Protein AF-A0A839GPX5-F1 (afdb_monomer_lite)

Radius of gyration: 23.1 Å; chains: 1; bounding box: 59×50×58 Å

Organism: NCBI:txid1549639

pLDDT: mean 70.92, std 16.43, range [34.41, 94.25]

Secondary structure (DSSP, 8-state):
------------------HHHHHHHHHHHHTT---HHHHHHHHHHHHHHHHHH--HHHHHHHHHHHHHHS--PPPPTTHHHHHHHHHTT-

Structure (mmCIF, N/CA/C/O backbone):
data_AF-A0A839GPX5-F1
#
_entry.id   AF-A0A839GPX5-F1
#
loop_
_atom_site.group_PDB
_atom_site.id
_atom_site.type_symbol
_atom_site.label_atom_id
_atom_site.label_alt_id
_atom_site.label_comp_id
_atom_site.label_asym_id
_atom_site.label_entity_id
_atom_site.label_seq_id
_atom_site.pdbx_PDB_ins_code
_atom_site.Cartn_x
_atom_site.Cartn_y
_atom_site.Cartn_z
_atom_site.occupancy
_atom_site.B_iso_or_equiv
_atom_site.auth_seq_id
_atom_site.auth_comp_id
_atom_site.auth_asym_id
_atom_site.auth_atom_id
_atom_site.pdbx_PDB_model_num
ATOM 1 N N . MET A 1 1 ? 28.012 -37.821 -29.183 1.00 38.34 1 MET A N 1
ATOM 2 C CA . MET A 1 1 ? 26.979 -37.086 -29.942 1.00 38.34 1 MET A CA 1
ATOM 3 C C . MET A 1 1 ? 25.727 -37.046 -29.084 1.00 38.34 1 MET A C 1
ATOM 5 O O . MET A 1 1 ? 24.901 -37.942 -29.170 1.00 38.34 1 MET A O 1
ATOM 9 N N . THR A 1 2 ? 25.648 -36.092 -28.163 1.00 38.34 2 THR A N 1
ATOM 10 C CA . THR A 1 2 ? 24.467 -35.867 -27.321 1.00 38.34 2 THR A CA 1
ATOM 11 C C . THR A 1 2 ? 23.673 -34.734 -27.956 1.00 38.34 2 THR A C 1
ATOM 13 O O . THR A 1 2 ? 24.109 -33.589 -27.925 1.00 38.34 2 THR A O 1
ATOM 16 N N . ASN A 1 3 ? 22.559 -35.078 -28.606 1.00 43.19 3 ASN A N 1
ATOM 17 C CA . ASN A 1 3 ? 21.596 -34.104 -29.108 1.00 43.19 3 ASN A CA 1
ATOM 18 C C 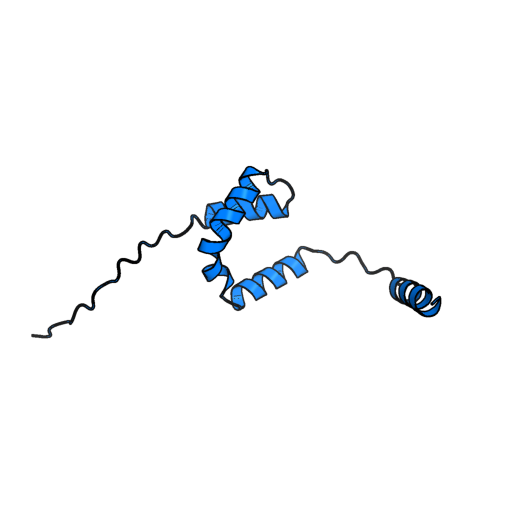. ASN A 1 3 ? 20.798 -33.563 -27.920 1.00 43.19 3 ASN A C 1
ATOM 20 O O . ASN A 1 3 ? 19.982 -34.277 -27.340 1.00 43.19 3 ASN A O 1
ATOM 24 N N . GLU A 1 4 ? 21.043 -32.306 -27.572 1.00 43.66 4 GLU A N 1
ATOM 25 C CA . GLU A 1 4 ? 20.192 -31.541 -26.671 1.00 43.66 4 GLU A CA 1
ATOM 26 C C . GLU A 1 4 ? 18.936 -31.122 -27.439 1.00 43.66 4 GLU A C 1
ATOM 28 O O . GLU A 1 4 ? 18.991 -30.364 -28.411 1.00 43.66 4 GLU A O 1
ATOM 33 N N . VAL A 1 5 ? 17.786 -31.655 -27.028 1.00 48.28 5 VAL A N 1
ATOM 34 C CA . VAL A 1 5 ? 16.484 -31.199 -27.514 1.00 48.28 5 VAL A CA 1
ATOM 35 C C . VAL A 1 5 ? 16.219 -29.847 -26.862 1.00 48.28 5 VAL A C 1
ATOM 37 O O . VAL A 1 5 ? 15.764 -29.759 -25.724 1.00 48.28 5 VAL A O 1
ATOM 40 N N . LYS A 1 6 ? 16.553 -28.785 -27.597 1.00 42.34 6 LYS A N 1
ATOM 41 C CA . LYS A 1 6 ? 16.198 -27.401 -27.290 1.00 42.34 6 LYS A CA 1
ATOM 42 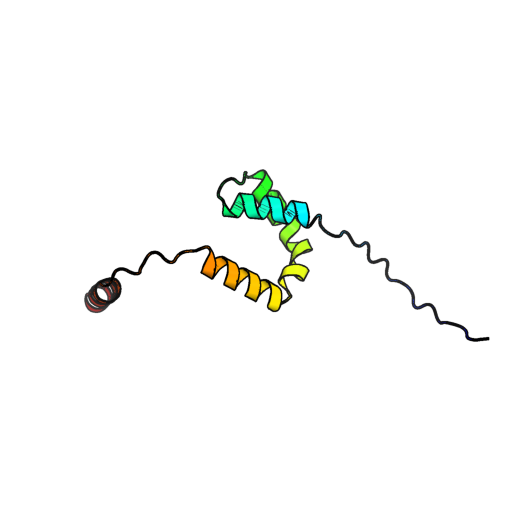C C . LYS A 1 6 ? 14.680 -27.261 -27.408 1.00 42.34 6 LYS A C 1
ATOM 44 O O . LYS A 1 6 ? 14.146 -27.061 -28.497 1.00 42.34 6 LYS A O 1
ATOM 49 N N . GLY A 1 7 ? 13.998 -27.447 -26.279 1.00 39.19 7 GLY A N 1
ATOM 50 C CA . GLY A 1 7 ? 12.587 -27.127 -26.117 1.00 39.19 7 GLY A CA 1
ATOM 51 C C . GLY A 1 7 ? 12.354 -25.664 -26.475 1.00 39.19 7 GLY A C 1
ATOM 52 O O . GLY A 1 7 ? 13.111 -24.787 -26.058 1.00 39.19 7 GLY A O 1
ATOM 53 N N . ALA A 1 8 ? 11.350 -25.444 -27.316 1.00 40.72 8 ALA A N 1
ATOM 54 C CA . ALA A 1 8 ? 10.927 -24.145 -27.796 1.00 40.72 8 ALA A CA 1
ATOM 55 C C . ALA A 1 8 ? 10.717 -23.185 -26.619 1.00 40.72 8 ALA A C 1
ATOM 57 O O . ALA A 1 8 ? 9.853 -23.409 -25.773 1.00 40.72 8 ALA A O 1
ATOM 58 N N . GLY A 1 9 ? 11.522 -22.122 -26.583 1.00 34.41 9 GLY A N 1
ATOM 59 C CA . GLY A 1 9 ? 11.214 -20.955 -25.777 1.00 34.41 9 GLY A CA 1
ATOM 60 C C . GLY A 1 9 ? 9.930 -20.355 -26.322 1.00 34.41 9 GLY A C 1
ATOM 61 O O . GLY A 1 9 ? 9.917 -19.840 -27.441 1.00 34.41 9 GLY A O 1
ATOM 62 N N . ALA A 1 10 ? 8.853 -20.461 -25.546 1.00 40.38 10 ALA A N 1
ATOM 63 C CA . ALA A 1 10 ? 7.801 -19.469 -25.616 1.00 40.38 10 ALA A CA 1
ATOM 64 C C . ALA A 1 10 ? 8.487 -18.113 -25.427 1.00 40.38 10 ALA A C 1
ATOM 66 O O . ALA A 1 10 ? 9.305 -17.947 -24.520 1.00 40.38 10 ALA A O 1
ATOM 67 N N . THR A 1 11 ? 8.245 -17.198 -26.354 1.00 42.19 11 THR A N 1
ATOM 68 C CA . THR A 1 11 ? 8.658 -15.805 -26.252 1.00 42.19 11 THR A CA 1
ATOM 69 C C . THR A 1 11 ? 7.905 -15.196 -25.079 1.00 42.19 11 THR A C 1
ATOM 71 O O . THR A 1 11 ? 6.811 -14.666 -25.241 1.00 42.19 11 THR A O 1
ATOM 74 N N . ASP A 1 12 ? 8.469 -15.373 -23.891 1.00 44.06 12 ASP A N 1
ATOM 75 C CA . ASP A 1 12 ? 8.133 -14.614 -22.703 1.00 44.06 12 ASP A CA 1
ATOM 76 C C . ASP A 1 12 ? 8.737 -13.230 -22.945 1.00 44.06 12 ASP A C 1
ATOM 78 O O . ASP A 1 12 ? 9.923 -12.983 -22.702 1.00 44.06 12 ASP A O 1
ATOM 82 N N . GLU A 1 13 ? 7.966 -12.366 -23.607 1.00 42.59 13 GLU A N 1
ATOM 83 C CA . GLU A 1 13 ? 8.255 -10.940 -23.642 1.00 42.59 13 GLU A CA 1
ATOM 84 C C . GLU A 1 13 ? 8.084 -10.443 -22.211 1.00 42.59 13 GLU A C 1
ATOM 86 O O . GLU A 1 13 ? 7.019 -9.992 -21.803 1.00 42.59 13 GLU A O 1
ATOM 91 N N . ASN A 1 14 ? 9.153 -10.620 -21.439 1.00 46.75 14 ASN A N 1
ATOM 92 C CA . ASN A 1 14 ? 9.323 -10.152 -20.082 1.00 46.75 14 ASN A CA 1
ATOM 93 C C . ASN A 1 14 ? 9.301 -8.615 -20.121 1.00 46.75 14 ASN A C 1
ATOM 95 O O . ASN A 1 14 ? 10.346 -7.962 -20.118 1.00 46.75 14 ASN A O 1
ATOM 99 N N . HIS A 1 15 ? 8.106 -8.028 -20.238 1.00 50.28 15 HIS A N 1
ATOM 100 C CA . HIS A 1 15 ? 7.838 -6.702 -19.705 1.00 50.28 15 HIS A CA 1
ATOM 101 C C . HIS A 1 15 ? 7.980 -6.858 -18.198 1.00 50.28 15 HIS A C 1
ATOM 103 O O . HIS A 1 15 ? 7.006 -7.081 -17.491 1.00 50.28 15 HIS A O 1
ATOM 109 N N . GLU A 1 16 ? 9.220 -6.841 -17.718 1.00 56.50 16 GLU A N 1
ATOM 110 C CA . GLU A 1 16 ? 9.485 -6.652 -16.305 1.00 56.50 16 GLU A CA 1
ATOM 111 C C . GLU A 1 16 ? 8.942 -5.245 -16.018 1.00 56.50 16 GLU A C 1
ATOM 113 O O . GLU A 1 16 ? 9.499 -4.274 -16.551 1.00 56.50 16 GLU A O 1
ATOM 118 N N . PRO A 1 17 ? 7.811 -5.096 -15.297 1.00 61.22 17 PRO A N 1
ATOM 119 C CA . PRO A 1 17 ? 7.337 -3.771 -14.940 1.00 61.22 17 PRO A CA 1
ATOM 120 C C . PRO A 1 17 ? 8.489 -3.065 -14.228 1.00 61.22 17 PRO A C 1
ATOM 122 O O . PRO A 1 17 ? 9.257 -3.705 -13.504 1.00 61.22 17 PRO A O 1
ATOM 125 N N . ASP A 1 18 ? 8.651 -1.762 -14.461 1.00 73.81 18 ASP A N 1
ATOM 126 C CA . ASP A 1 18 ? 9.703 -0.971 -13.820 1.00 73.81 18 ASP A CA 1
ATOM 127 C C . ASP A 1 18 ? 9.417 -0.910 -12.309 1.00 73.81 18 ASP A C 1
ATOM 129 O O . ASP A 1 18 ? 8.762 0.001 -11.797 1.00 73.81 18 ASP A O 1
ATOM 133 N N . CYS A 1 19 ? 9.842 -1.959 -11.602 1.00 77.25 19 CYS A N 1
ATOM 134 C CA . CYS A 1 19 ? 9.473 -2.250 -10.224 1.00 77.25 19 CYS A CA 1
ATOM 135 C C . CYS A 1 19 ? 9.950 -1.143 -9.286 1.00 77.25 19 CYS A C 1
ATOM 137 O O . CYS A 1 19 ? 9.275 -0.826 -8.306 1.00 77.25 19 CYS A O 1
ATOM 139 N N . GLU A 1 20 ? 11.085 -0.521 -9.606 1.00 80.19 20 GLU A N 1
ATOM 140 C CA . GLU A 1 20 ? 11.620 0.617 -8.863 1.00 80.19 20 GLU A CA 1
ATOM 141 C C . GLU A 1 20 ? 10.722 1.847 -9.018 1.00 80.19 20 GLU A C 1
ATOM 143 O O . GLU A 1 20 ? 10.429 2.537 -8.038 1.00 80.19 20 GLU A O 1
ATOM 148 N N . LYS A 1 21 ? 10.195 2.085 -10.224 1.00 85.25 21 LYS A N 1
ATOM 149 C CA . LYS A 1 21 ? 9.219 3.151 -10.460 1.00 85.25 21 LYS A CA 1
ATOM 150 C C . LYS A 1 21 ? 7.891 2.877 -9.754 1.00 85.25 21 LYS A C 1
ATOM 152 O O . LYS A 1 21 ? 7.373 3.778 -9.096 1.00 85.25 21 LYS A O 1
ATOM 157 N N . VAL A 1 22 ? 7.353 1.658 -9.838 1.00 85.88 22 VAL A N 1
ATOM 158 C CA . VAL A 1 22 ? 6.116 1.269 -9.132 1.00 85.88 22 VAL A CA 1
ATOM 159 C C . VAL A 1 22 ? 6.275 1.459 -7.626 1.00 85.88 22 VAL A C 1
ATOM 161 O O . VAL A 1 22 ? 5.421 2.076 -6.992 1.00 85.88 22 VAL A O 1
ATOM 164 N N . LYS A 1 23 ? 7.400 1.014 -7.060 1.00 83.06 23 LYS A N 1
ATOM 165 C CA . LYS A 1 23 ? 7.710 1.181 -5.640 1.00 83.06 23 LYS A CA 1
ATOM 166 C C . LYS A 1 23 ? 7.778 2.653 -5.232 1.00 83.06 23 LYS A C 1
ATOM 168 O O . LYS A 1 23 ? 7.135 3.027 -4.256 1.00 83.06 23 LYS A O 1
ATOM 173 N N . GLY A 1 24 ? 8.485 3.492 -5.989 1.00 86.25 24 GLY A N 1
ATOM 174 C CA . GLY A 1 24 ? 8.593 4.922 -5.684 1.00 86.25 24 GLY A CA 1
ATOM 175 C C . GLY A 1 24 ? 7.246 5.652 -5.735 1.00 86.25 24 GLY A C 1
ATOM 176 O O . GLY A 1 24 ? 6.947 6.478 -4.871 1.00 86.25 24 GLY A O 1
ATOM 177 N N . VAL A 1 25 ? 6.393 5.321 -6.709 1.00 89.25 25 VAL A N 1
ATOM 178 C CA . VAL A 1 25 ? 5.041 5.897 -6.803 1.00 89.25 25 VAL A CA 1
ATOM 179 C C . VAL A 1 25 ? 4.136 5.377 -5.680 1.00 89.25 25 VAL A C 1
ATOM 181 O O . VAL A 1 25 ? 3.353 6.138 -5.111 1.00 89.25 25 VAL A O 1
ATOM 184 N N . PHE A 1 26 ? 4.275 4.108 -5.298 1.00 85.94 26 PHE A N 1
ATOM 185 C CA . PHE A 1 26 ? 3.524 3.518 -4.194 1.00 85.94 26 PHE A CA 1
ATOM 186 C C . PHE A 1 26 ? 3.908 4.111 -2.830 1.00 85.94 26 PHE A C 1
ATOM 188 O O . PHE A 1 26 ? 3.030 4.409 -2.024 1.00 85.94 26 PHE A O 1
ATOM 195 N N . GLU A 1 27 ? 5.197 4.354 -2.579 1.00 85.50 27 GLU A N 1
ATOM 196 C CA . GLU A 1 27 ? 5.673 5.068 -1.385 1.00 85.50 27 GLU A CA 1
ATOM 197 C C . GLU A 1 27 ? 5.063 6.476 -1.309 1.00 85.50 27 GLU A C 1
ATOM 199 O O . GLU A 1 27 ? 4.477 6.846 -0.291 1.00 85.50 27 GLU A O 1
ATOM 204 N N . LYS A 1 28 ? 5.069 7.215 -2.424 1.00 86.25 28 LYS A N 1
ATOM 205 C CA . LYS A 1 28 ? 4.429 8.534 -2.530 1.00 86.25 28 LYS A CA 1
ATOM 206 C C . LYS A 1 28 ? 2.917 8.485 -2.259 1.00 86.25 28 LYS A C 1
ATOM 208 O O . LYS A 1 28 ? 2.366 9.409 -1.656 1.00 86.25 28 LYS A O 1
ATOM 213 N N . TRP A 1 29 ? 2.241 7.413 -2.679 1.00 88.25 29 TRP A N 1
ATOM 214 C CA . TRP A 1 29 ? 0.824 7.179 -2.383 1.00 88.25 29 TRP A CA 1
ATOM 215 C C . TRP A 1 29 ? 0.579 6.900 -0.895 1.00 88.25 29 TRP A C 1
ATOM 217 O O . TRP A 1 29 ? -0.314 7.507 -0.305 1.00 88.25 29 TRP A O 1
ATOM 227 N N . LEU A 1 30 ? 1.416 6.077 -0.254 1.00 80.25 30 LEU A N 1
ATOM 228 C CA . LEU A 1 30 ? 1.351 5.811 1.190 1.00 80.25 30 LEU A CA 1
ATOM 229 C C . LEU A 1 30 ? 1.593 7.067 2.040 1.00 80.25 30 LEU A C 1
ATOM 231 O O . LEU A 1 30 ? 0.978 7.228 3.094 1.00 80.25 30 LEU A O 1
ATOM 235 N N . GLU A 1 31 ? 2.460 7.967 1.580 1.00 89.25 31 GLU A N 1
ATOM 236 C CA . GLU A 1 31 ? 2.736 9.256 2.223 1.00 89.25 31 GLU A CA 1
ATOM 237 C C . GLU A 1 31 ? 1.614 10.294 2.017 1.00 89.25 31 GLU A C 1
ATOM 239 O O . GLU A 1 31 ? 1.652 11.373 2.611 1.00 89.25 31 GLU A O 1
ATOM 244 N N . GLY A 1 32 ? 0.600 9.986 1.197 1.00 87.50 32 GLY A N 1
ATOM 245 C CA . GLY A 1 32 ? -0.496 10.900 0.865 1.00 87.50 32 GLY A CA 1
ATOM 246 C C . GLY A 1 32 ? -0.086 12.045 -0.067 1.00 87.50 32 GLY A C 1
ATOM 247 O O . GLY A 1 32 ? -0.785 13.054 -0.145 1.00 87.50 32 GLY A O 1
ATOM 248 N N . ALA A 1 33 ? 1.049 11.905 -0.757 1.00 89.88 33 ALA A N 1
ATOM 249 C CA . ALA A 1 33 ? 1.606 12.902 -1.668 1.00 89.88 33 ALA A CA 1
ATOM 250 C C . ALA A 1 33 ? 1.363 12.572 -3.154 1.00 89.88 33 ALA A C 1
ATOM 252 O O . ALA A 1 33 ? 1.796 13.335 -4.022 1.00 89.88 33 ALA A O 1
ATOM 253 N N . ALA A 1 34 ? 0.712 11.444 -3.458 1.00 90.62 34 ALA A N 1
ATOM 254 C CA . ALA A 1 34 ? 0.434 11.005 -4.824 1.00 90.62 34 ALA A CA 1
ATOM 255 C C . ALA A 1 34 ? -0.552 11.929 -5.551 1.00 90.62 34 ALA A C 1
ATOM 257 O O . ALA A 1 34 ? -1.502 12.454 -4.967 1.00 90.62 34 ALA A O 1
ATOM 258 N N . THR A 1 35 ? -0.318 12.124 -6.848 1.00 94.25 35 THR A N 1
ATOM 259 C CA . THR A 1 35 ? -1.251 12.818 -7.741 1.00 94.25 35 THR A CA 1
ATOM 260 C C . THR A 1 35 ? -2.244 11.838 -8.369 1.00 94.25 35 THR A C 1
ATOM 262 O O . THR A 1 35 ? -2.137 10.624 -8.211 1.00 94.25 35 THR A O 1
ATOM 265 N N . LYS A 1 36 ? -3.219 12.351 -9.126 1.00 92.25 36 LYS A N 1
ATOM 266 C CA . LYS A 1 36 ? -4.181 11.494 -9.840 1.00 92.25 36 LYS A CA 1
ATOM 267 C C . LYS A 1 36 ? -3.514 10.643 -10.920 1.00 92.25 36 LYS A C 1
ATOM 269 O O . LYS A 1 36 ? -3.972 9.548 -11.217 1.00 92.25 36 LYS A O 1
ATOM 274 N N . GLU A 1 37 ? -2.443 11.155 -11.512 1.00 90.50 37 GLU A N 1
ATOM 275 C CA . GLU A 1 37 ? -1.647 10.458 -12.518 1.00 90.50 37 GLU A CA 1
ATOM 276 C C . GLU A 1 37 ? -0.851 9.308 -11.891 1.00 90.50 37 GLU A C 1
ATOM 278 O O . GLU A 1 37 ? -0.757 8.242 -12.491 1.00 90.50 37 GLU A O 1
ATOM 283 N N . ASP A 1 38 ? -0.348 9.494 -10.666 1.00 86.88 38 ASP A N 1
ATOM 284 C CA . ASP A 1 38 ? 0.300 8.435 -9.886 1.00 86.88 38 ASP A CA 1
ATOM 285 C C . ASP A 1 38 ? -0.688 7.302 -9.561 1.00 86.88 38 ASP A C 1
ATOM 287 O O . ASP A 1 38 ? -0.366 6.126 -9.714 1.00 86.88 38 ASP A O 1
ATOM 291 N N . GLU A 1 39 ? -1.917 7.644 -9.161 1.00 85.25 39 GLU A N 1
ATOM 292 C CA . GLU A 1 39 ? -2.981 6.665 -8.903 1.00 85.25 39 GLU A CA 1
ATOM 293 C C . GLU A 1 39 ? -3.398 5.909 -10.172 1.00 85.25 39 GLU A C 1
ATOM 295 O O . GLU A 1 39 ? -3.576 4.692 -10.132 1.00 85.25 39 GLU A O 1
ATOM 300 N N . ALA A 1 40 ? -3.523 6.608 -11.305 1.00 88.88 40 ALA A N 1
ATOM 301 C CA . ALA A 1 40 ? -3.836 5.989 -12.593 1.00 88.88 40 ALA A CA 1
ATOM 302 C C . ALA A 1 40 ? -2.719 5.041 -13.054 1.00 88.88 40 ALA A C 1
ATOM 304 O O . ALA A 1 40 ? -3.006 3.937 -13.511 1.00 88.88 40 ALA A O 1
ATOM 305 N N . PHE A 1 41 ? -1.458 5.440 -12.868 1.00 87.50 41 PHE A N 1
ATOM 306 C CA . PHE A 1 41 ? -0.296 4.599 -13.144 1.00 87.50 41 PHE A CA 1
ATOM 307 C C . PHE A 1 41 ? -0.284 3.336 -12.271 1.00 87.50 41 PHE A C 1
ATOM 309 O O . PHE A 1 41 ? -0.085 2.239 -12.785 1.00 87.50 41 PHE A O 1
ATOM 316 N N . LEU A 1 42 ? -0.549 3.460 -10.965 1.00 85.00 42 LEU A N 1
ATOM 317 C CA . LEU A 1 42 ? -0.648 2.302 -10.070 1.00 85.00 42 LEU A CA 1
ATOM 318 C C . LEU A 1 42 ? -1.805 1.369 -10.455 1.00 85.00 42 LEU A C 1
ATOM 320 O O . LEU A 1 42 ? -1.657 0.156 -10.344 1.00 85.00 42 LEU A O 1
ATOM 324 N N . ALA A 1 43 ? -2.937 1.911 -10.914 1.00 84.31 43 ALA A N 1
ATOM 325 C CA . ALA A 1 43 ? -4.082 1.118 -11.357 1.00 84.31 43 ALA A CA 1
ATOM 326 C C . ALA A 1 43 ? -3.794 0.334 -12.648 1.00 84.31 43 ALA A C 1
ATOM 328 O O . ALA A 1 43 ? -4.176 -0.827 -12.743 1.00 84.31 43 ALA A O 1
ATOM 329 N N . GLU A 1 44 ? -3.099 0.940 -13.613 1.00 86.44 44 GLU A N 1
ATOM 330 C CA . GLU A 1 44 ? -2.678 0.281 -14.859 1.00 86.44 44 GLU A CA 1
ATOM 331 C C . GLU A 1 44 ? -1.657 -0.835 -14.594 1.00 86.44 44 GLU A C 1
ATOM 333 O O . GLU A 1 44 ? -1.717 -1.900 -15.199 1.00 86.44 44 GLU A O 1
ATOM 338 N N . GLN A 1 45 ? -0.754 -0.619 -13.638 1.00 82.62 45 GLN A N 1
ATOM 339 C CA . GLN A 1 45 ? 0.300 -1.571 -13.286 1.00 82.62 45 GLN A CA 1
ATOM 340 C C . GLN A 1 45 ? -0.145 -2.646 -12.282 1.00 82.62 45 GLN A C 1
ATOM 342 O O . GLN A 1 45 ? 0.598 -3.594 -12.033 1.00 82.62 45 GLN A O 1
ATOM 347 N N . ALA A 1 46 ? -1.344 -2.532 -11.700 1.00 75.75 46 ALA A N 1
ATOM 348 C CA . ALA A 1 46 ? -1.846 -3.474 -10.701 1.00 75.75 46 ALA A CA 1
ATOM 349 C C . ALA A 1 46 ? -2.003 -4.899 -11.256 1.00 75.75 46 ALA A C 1
ATOM 351 O O . ALA A 1 46 ? -1.679 -5.857 -10.554 1.00 75.75 46 ALA A O 1
ATOM 352 N N . ASP A 1 47 ? -2.447 -5.035 -12.509 1.00 71.69 47 ASP A N 1
ATOM 353 C CA . ASP A 1 47 ? -2.630 -6.335 -13.164 1.00 71.69 47 ASP A CA 1
ATOM 354 C C . ASP A 1 47 ? -1.281 -6.983 -13.522 1.00 71.69 47 ASP A C 1
ATOM 356 O O . ASP A 1 47 ? -1.085 -8.176 -13.292 1.00 71.69 47 ASP A O 1
ATOM 360 N N . GLU A 1 48 ? -0.315 -6.190 -13.997 1.00 71.81 48 GLU A N 1
ATOM 361 C CA . GLU A 1 48 ? 1.043 -6.647 -14.343 1.00 71.81 48 GLU A CA 1
ATOM 362 C C . GLU A 1 48 ? 1.877 -6.988 -13.101 1.00 71.81 48 GLU A C 1
ATOM 364 O O . GLU A 1 48 ? 2.670 -7.929 -13.103 1.00 71.81 48 GLU A O 1
ATOM 369 N N . CYS A 1 49 ? 1.665 -6.263 -12.001 1.00 70.38 49 CYS A N 1
ATOM 370 C CA . CYS A 1 49 ? 2.313 -6.523 -10.719 1.00 70.38 49 CYS A CA 1
ATOM 371 C C . CYS A 1 49 ? 1.557 -7.554 -9.861 1.00 70.38 49 CYS A C 1
ATOM 373 O O . CYS A 1 49 ? 2.080 -7.980 -8.829 1.00 70.38 49 CYS A O 1
ATOM 375 N N . SER A 1 50 ? 0.359 -7.995 -10.265 1.00 64.44 50 SER A N 1
ATOM 376 C CA . SER A 1 50 ? -0.447 -8.986 -9.536 1.00 64.44 50 SER A CA 1
ATOM 377 C C . SER A 1 50 ? 0.330 -10.278 -9.214 1.00 64.44 50 SER A C 1
ATOM 379 O O . SER A 1 50 ? 0.344 -10.667 -8.042 1.00 64.44 50 SER A O 1
ATOM 381 N N . PRO A 1 51 ? 1.121 -10.875 -10.137 1.00 66.06 51 PRO A N 1
ATOM 382 C CA . PRO A 1 51 ? 1.957 -12.045 -9.833 1.00 66.06 51 PRO A CA 1
ATOM 383 C C . PRO A 1 51 ? 3.026 -11.792 -8.754 1.00 66.06 51 PRO A C 1
ATOM 385 O O . PRO A 1 51 ? 3.432 -12.709 -8.039 1.00 66.06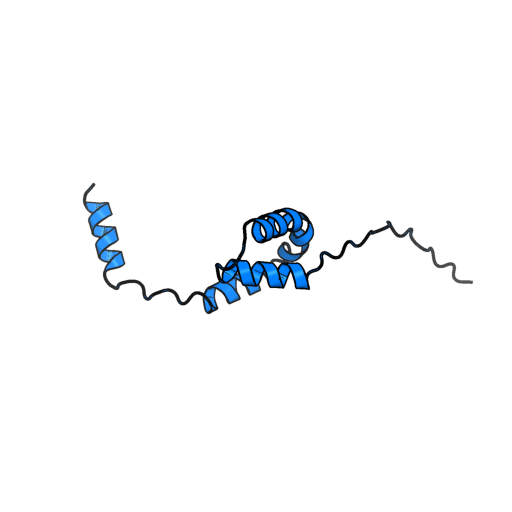 51 PRO A O 1
ATOM 388 N N . CYS A 1 52 ? 3.473 -10.542 -8.572 1.00 60.38 52 CYS A N 1
ATOM 389 C CA . CYS A 1 52 ? 4.389 -10.180 -7.486 1.00 60.38 52 CYS A CA 1
ATOM 390 C C . CYS A 1 52 ? 3.691 -10.199 -6.112 1.00 60.38 52 CYS A C 1
ATOM 392 O O . CYS A 1 52 ? 4.332 -10.503 -5.100 1.00 60.38 52 CYS A O 1
ATOM 394 N N . PHE A 1 53 ? 2.383 -9.922 -6.076 1.00 55.97 53 PHE A N 1
ATOM 395 C CA . PHE A 1 53 ? 1.531 -9.987 -4.884 1.00 55.97 53 PHE A CA 1
ATOM 396 C C . PHE A 1 53 ? 0.894 -11.367 -4.650 1.00 55.97 53 PHE A C 1
ATOM 398 O O . PHE A 1 53 ? 0.419 -11.624 -3.544 1.00 55.97 53 PHE A O 1
ATOM 405 N N . GLU A 1 54 ? 0.918 -12.267 -5.639 1.00 55.75 54 GLU A N 1
ATOM 406 C CA . GLU A 1 54 ? 0.459 -13.661 -5.507 1.00 55.75 54 GLU A CA 1
ATOM 407 C C . GLU A 1 54 ? 1.340 -14.502 -4.573 1.00 55.75 54 GLU A C 1
ATOM 409 O O . GLU A 1 54 ? 0.882 -15.500 -4.009 1.00 55.75 54 GLU A O 1
ATOM 414 N N . SER A 1 55 ? 2.591 -14.093 -4.331 1.00 61.12 55 SER A N 1
ATOM 415 C CA . SER A 1 55 ? 3.395 -14.726 -3.287 1.00 61.12 55 SER A CA 1
ATOM 416 C C . SER A 1 55 ? 2.862 -14.329 -1.904 1.00 61.12 55 SER A C 1
ATOM 418 O O . SER A 1 55 ? 3.059 -13.214 -1.417 1.00 61.12 55 SER A O 1
ATOM 420 N N . ILE A 1 56 ? 2.178 -15.275 -1.252 1.00 55.09 56 ILE A N 1
ATOM 421 C CA . ILE A 1 56 ? 1.654 -15.142 0.120 1.00 55.09 56 ILE A CA 1
ATOM 422 C C . ILE A 1 56 ? 2.732 -14.607 1.079 1.00 55.09 56 ILE A C 1
ATOM 424 O O . ILE A 1 56 ? 2.420 -13.842 1.989 1.00 55.09 56 ILE A O 1
ATOM 428 N N . GLU A 1 57 ? 3.998 -14.956 0.852 1.00 60.94 57 GLU A N 1
ATOM 429 C CA . GLU A 1 57 ? 5.143 -14.463 1.622 1.00 60.94 57 GLU A CA 1
ATOM 430 C C . GLU A 1 57 ? 5.321 -12.941 1.510 1.00 60.94 57 GLU A C 1
ATOM 432 O O . GLU A 1 57 ? 5.399 -12.267 2.538 1.00 60.94 57 GLU A O 1
ATOM 437 N N . LYS A 1 58 ? 5.274 -12.359 0.303 1.00 65.19 58 LYS A N 1
ATOM 438 C CA . LYS A 1 58 ? 5.394 -10.900 0.133 1.00 65.19 58 LYS A CA 1
ATOM 439 C C . LYS A 1 58 ? 4.166 -10.152 0.639 1.00 65.19 58 LYS A C 1
ATOM 441 O O . LYS A 1 58 ? 4.300 -9.069 1.209 1.00 65.19 58 LYS A O 1
ATOM 446 N N . GLN A 1 59 ? 2.973 -10.739 0.522 1.00 62.84 59 GLN A N 1
ATOM 447 C CA . GLN A 1 59 ? 1.778 -10.201 1.181 1.00 62.84 59 GLN A CA 1
ATOM 448 C C . GLN A 1 59 ? 1.927 -10.188 2.710 1.00 62.84 59 GLN A C 1
ATOM 450 O O . GLN A 1 59 ? 1.557 -9.208 3.359 1.00 62.84 59 GLN A O 1
ATOM 455 N N . GLN A 1 60 ? 2.485 -11.245 3.308 1.00 69.31 60 GLN A N 1
ATOM 456 C CA . GLN A 1 60 ? 2.727 -11.317 4.751 1.00 69.31 60 GLN A CA 1
ATOM 457 C C . GLN A 1 60 ? 3.792 -10.318 5.219 1.00 69.31 60 GLN A C 1
ATOM 459 O O . GLN A 1 60 ? 3.608 -9.687 6.266 1.00 69.31 60 GLN A O 1
ATOM 464 N N . GLU A 1 61 ? 4.864 -10.123 4.450 1.00 77.44 61 GLU A N 1
ATOM 465 C CA . GLU A 1 61 ? 5.863 -9.081 4.707 1.00 77.44 61 GLU A CA 1
ATOM 466 C C . GLU A 1 61 ? 5.239 -7.686 4.640 1.00 77.44 61 GLU A C 1
ATOM 468 O O . GLU A 1 61 ? 5.409 -6.894 5.568 1.00 77.44 61 GLU A O 1
ATOM 473 N N . PHE A 1 62 ? 4.425 -7.409 3.618 1.00 76.44 62 PHE A N 1
ATOM 474 C CA . PHE A 1 62 ? 3.732 -6.131 3.473 1.00 76.44 62 PHE A CA 1
ATOM 475 C C . PHE A 1 62 ? 2.733 -5.868 4.611 1.00 76.44 62 PHE A C 1
ATOM 477 O O . PHE A 1 62 ? 2.711 -4.782 5.188 1.00 76.44 62 PHE A O 1
ATOM 484 N N . ILE A 1 63 ? 1.957 -6.875 5.027 1.00 75.88 63 ILE A N 1
ATOM 485 C CA . ILE A 1 63 ? 1.071 -6.779 6.200 1.00 75.88 63 ILE A CA 1
ATOM 486 C C . ILE A 1 63 ? 1.877 -6.522 7.478 1.00 75.88 63 ILE A C 1
ATOM 488 O O . ILE A 1 63 ? 1.435 -5.773 8.352 1.00 75.88 63 ILE A O 1
ATOM 492 N N . THR A 1 64 ? 3.044 -7.148 7.618 1.00 78.38 64 THR A N 1
ATOM 493 C CA . THR A 1 64 ? 3.927 -6.958 8.776 1.00 78.38 64 THR A CA 1
ATOM 494 C C . THR A 1 64 ? 4.506 -5.546 8.798 1.00 78.38 64 THR A C 1
ATOM 496 O O . THR A 1 64 ? 4.493 -4.903 9.848 1.00 78.38 64 THR A O 1
ATOM 499 N N . PHE A 1 65 ? 4.919 -5.031 7.639 1.00 80.44 65 PHE A N 1
ATOM 500 C CA . PHE A 1 65 ? 5.349 -3.650 7.449 1.00 80.44 65 PHE A CA 1
ATOM 501 C C . PHE A 1 65 ? 4.231 -2.649 7.774 1.00 80.44 65 PHE A C 1
ATOM 503 O O . PHE A 1 65 ? 4.432 -1.730 8.562 1.00 80.44 65 PHE A O 1
ATOM 510 N N . LEU A 1 66 ? 3.011 -2.857 7.273 1.00 77.38 66 LEU A N 1
ATOM 511 C CA . LEU A 1 66 ? 1.873 -1.993 7.600 1.00 77.38 66 LEU A CA 1
ATOM 512 C C . LEU A 1 66 ? 1.542 -2.016 9.097 1.00 77.38 66 LEU A C 1
ATOM 514 O O . LEU A 1 66 ? 1.266 -0.972 9.682 1.00 77.38 66 LEU A O 1
ATOM 518 N N . LYS A 1 67 ? 1.604 -3.183 9.749 1.00 72.44 67 LYS A N 1
ATOM 519 C CA . LYS A 1 67 ? 1.390 -3.304 11.202 1.00 72.44 67 LYS A CA 1
ATOM 520 C C . LYS A 1 67 ? 2.459 -2.585 12.027 1.00 72.44 67 LYS A C 1
ATOM 522 O O . LYS A 1 67 ? 2.150 -2.166 13.140 1.00 72.44 67 LYS A O 1
ATOM 527 N N . SER A 1 68 ? 3.692 -2.483 11.529 1.00 72.00 68 SER A N 1
ATOM 528 C CA . SER A 1 68 ? 4.784 -1.801 12.230 1.00 72.00 68 SER A CA 1
ATOM 529 C C . SER A 1 68 ? 4.786 -0.290 11.976 1.00 72.00 68 SER A C 1
ATOM 531 O O . SER A 1 68 ? 5.017 0.476 12.911 1.00 72.00 68 SER A O 1
ATOM 533 N N . ALA A 1 69 ? 4.474 0.139 10.750 1.00 70.06 69 ALA A N 1
ATOM 534 C CA . ALA A 1 69 ? 4.406 1.544 10.354 1.00 70.06 69 ALA A CA 1
ATOM 535 C C . ALA A 1 69 ? 3.152 2.243 10.899 1.00 70.06 69 ALA A C 1
ATOM 537 O O . ALA A 1 69 ? 3.216 3.373 11.391 1.00 70.06 69 ALA A O 1
ATOM 538 N N . LEU A 1 70 ? 2.006 1.558 10.889 1.00 66.38 70 LEU A N 1
ATOM 539 C CA . LEU A 1 70 ? 0.778 2.057 11.493 1.00 66.38 70 LEU A CA 1
ATOM 540 C C . LEU A 1 70 ? 0.840 1.812 13.001 1.00 66.38 70 LEU A C 1
ATOM 542 O O . LEU A 1 70 ? 0.339 0.809 13.515 1.00 66.38 70 LEU A O 1
ATOM 546 N N . ARG A 1 71 ? 1.431 2.757 13.741 1.00 60.12 71 ARG A N 1
ATOM 547 C CA . ARG A 1 71 ? 1.216 2.866 15.190 1.00 60.12 71 ARG A CA 1
ATOM 548 C C . ARG A 1 71 ? -0.291 2.904 15.419 1.00 60.12 71 ARG A C 1
ATOM 550 O O . ARG A 1 71 ? -0.914 3.936 15.185 1.00 60.12 71 ARG A O 1
ATOM 557 N N . ARG A 1 72 ? -0.885 1.789 15.862 1.00 62.62 72 ARG A N 1
ATOM 558 C CA . ARG A 1 72 ? -2.283 1.784 16.300 1.00 62.62 72 ARG A CA 1
ATOM 559 C C . ARG A 1 72 ? -2.397 2.863 17.377 1.00 62.62 72 ARG A C 1
ATOM 561 O O . ARG A 1 72 ? -1.754 2.700 18.419 1.00 62.62 72 ARG A O 1
ATOM 568 N N . PRO A 1 73 ? -3.138 3.964 17.146 1.00 66.06 73 PRO A N 1
ATOM 569 C CA . PRO A 1 73 ? -3.411 4.899 18.221 1.00 66.06 73 PRO A CA 1
ATOM 570 C C . PRO A 1 73 ? -4.027 4.077 19.349 1.00 66.06 73 PRO A C 1
ATOM 572 O O . PRO A 1 73 ? -4.889 3.233 19.092 1.00 66.06 73 PRO A O 1
ATOM 575 N N . GLY A 1 74 ? -3.484 4.227 20.560 1.00 65.69 74 GLY A N 1
ATOM 576 C CA . GLY A 1 74 ? -3.894 3.420 21.703 1.00 65.69 74 GLY A CA 1
ATOM 577 C C . GLY A 1 74 ? -5.413 3.415 21.793 1.00 65.69 74 GLY A C 1
ATOM 578 O O . GLY A 1 74 ? -6.032 4.477 21.821 1.00 65.69 74 GLY A O 1
ATOM 579 N N . THR A 1 75 ? -6.011 2.226 21.753 1.00 70.75 75 THR A N 1
ATOM 580 C CA . THR A 1 75 ? -7.462 2.099 21.837 1.00 70.75 75 THR A CA 1
ATOM 581 C C . THR A 1 75 ? -7.917 2.748 23.145 1.00 70.75 75 THR A C 1
ATOM 583 O O . THR A 1 75 ? -7.397 2.366 24.199 1.00 70.75 7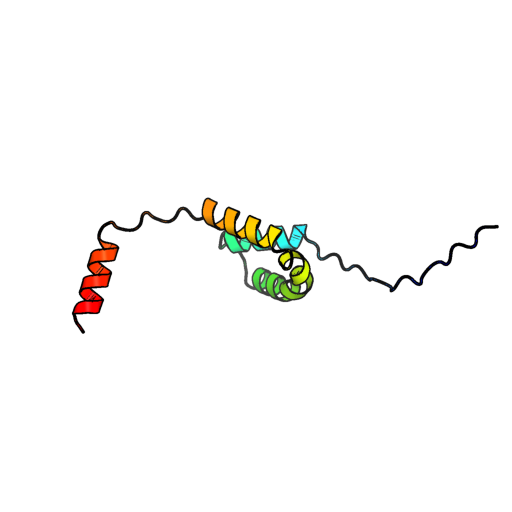5 THR A O 1
ATOM 586 N N . PRO A 1 76 ? -8.860 3.706 23.115 1.00 80.62 76 PRO A N 1
ATOM 587 C CA . PRO A 1 76 ? -9.394 4.301 24.331 1.00 80.62 76 PRO A CA 1
ATOM 588 C C . PRO A 1 76 ? -9.900 3.205 25.272 1.00 80.62 76 PRO A C 1
ATOM 590 O O . PRO A 1 76 ? -10.620 2.297 24.845 1.00 80.62 76 PRO A O 1
ATOM 593 N N . ALA A 1 77 ? -9.494 3.258 26.544 1.00 80.75 77 ALA A N 1
ATOM 594 C CA . ALA A 1 77 ? -9.805 2.217 27.530 1.00 80.75 77 ALA A CA 1
ATOM 595 C C . ALA A 1 77 ? -11.322 2.005 27.719 1.00 80.75 77 ALA A C 1
ATOM 597 O O . ALA A 1 77 ? -11.769 0.946 28.154 1.00 80.75 77 ALA A O 1
ATOM 598 N N . ASP A 1 78 ? -12.117 3.009 27.366 1.00 86.38 78 ASP A N 1
ATOM 599 C CA . ASP A 1 78 ? -13.568 3.054 27.458 1.00 86.38 78 ASP A CA 1
ATOM 600 C C . ASP A 1 78 ? -14.293 2.621 26.173 1.00 86.38 78 ASP A C 1
ATOM 602 O O . ASP A 1 78 ? -15.514 2.455 26.205 1.00 86.38 78 ASP A O 1
ATOM 606 N N . LEU A 1 79 ? -13.588 2.368 25.061 1.00 82.56 79 LEU A N 1
ATOM 607 C CA . LEU A 1 79 ? -14.211 2.030 23.775 1.00 82.56 79 LEU A CA 1
ATOM 608 C C . LEU A 1 79 ? -15.123 0.802 23.889 1.00 82.56 79 LEU A C 1
ATOM 610 O O . LEU A 1 79 ? -16.239 0.798 23.373 1.00 82.56 79 LEU A O 1
ATOM 614 N N . VAL A 1 80 ? -14.679 -0.224 24.620 1.00 84.56 80 VAL A N 1
ATOM 615 C CA . VAL A 1 80 ? -15.468 -1.443 24.857 1.00 84.56 80 VAL A CA 1
ATOM 616 C C . VAL A 1 80 ? -16.766 -1.125 25.602 1.00 84.56 80 VAL A C 1
ATOM 618 O O . VAL A 1 80 ? -17.824 -1.647 25.249 1.00 84.56 80 VAL A O 1
ATOM 621 N N . ASN A 1 81 ? -16.706 -0.253 26.608 1.00 85.44 81 ASN A N 1
ATOM 622 C CA . ASN A 1 81 ? -17.881 0.145 27.383 1.00 85.44 81 ASN A CA 1
ATOM 623 C C . ASN A 1 81 ? -18.835 1.006 26.542 1.00 85.44 81 ASN A C 1
ATOM 625 O O . ASN A 1 81 ? -20.048 0.827 26.617 1.00 85.44 81 ASN A O 1
ATOM 629 N N . SER A 1 82 ? -18.290 1.878 25.691 1.00 85.69 82 SER A N 1
ATOM 630 C CA . SER A 1 82 ? -19.047 2.744 24.782 1.00 85.69 82 SER A CA 1
ATOM 631 C C . SER A 1 82 ? -19.759 1.961 23.667 1.00 85.69 82 SER A C 1
ATOM 633 O O . SER A 1 82 ? -20.895 2.262 23.304 1.00 85.69 82 SER A O 1
ATOM 635 N N . ILE A 1 83 ? -19.138 0.893 23.154 1.00 86.00 83 ILE A N 1
ATOM 636 C CA . ILE A 1 83 ? -19.780 -0.019 22.194 1.00 86.00 83 ILE A CA 1
ATOM 637 C C . ILE A 1 83 ? -20.900 -0.814 22.875 1.00 86.00 83 ILE A C 1
ATOM 639 O O . ILE A 1 83 ? -22.009 -0.888 22.348 1.00 86.00 83 ILE A O 1
ATOM 643 N N . LYS A 1 84 ? -20.639 -1.379 24.064 1.00 86.31 84 LYS A N 1
ATOM 644 C CA . LYS A 1 84 ? -21.646 -2.140 24.821 1.00 86.31 84 LYS A CA 1
ATOM 645 C C . LYS A 1 84 ? -22.870 -1.299 25.163 1.00 86.31 84 LYS A C 1
ATOM 647 O O . LYS A 1 84 ? -23.985 -1.793 25.026 1.00 86.31 84 LYS A O 1
ATOM 652 N N . SER A 1 85 ? -22.682 -0.043 25.572 1.00 86.00 85 SER A N 1
ATOM 653 C CA . SER A 1 85 ? -23.811 0.836 25.882 1.00 86.00 85 SER A CA 1
ATOM 654 C C . SER A 1 85 ? -24.690 1.064 24.651 1.00 86.00 85 SER A C 1
ATOM 656 O O . SER A 1 85 ? -25.903 0.928 24.748 1.00 86.00 85 SER A O 1
ATOM 658 N N . LYS A 1 86 ? -24.104 1.294 23.470 1.00 82.06 86 LYS A N 1
ATOM 659 C CA . LYS A 1 86 ? -24.859 1.469 22.218 1.00 82.06 86 LYS A CA 1
ATOM 660 C C . LYS A 1 86 ? -25.616 0.215 21.770 1.00 82.06 86 LYS A C 1
ATOM 662 O O . LYS A 1 86 ? -26.721 0.356 21.262 1.00 82.06 86 LYS A O 1
ATOM 667 N N . ILE A 1 87 ? -25.059 -0.982 21.965 1.00 84.12 87 ILE A N 1
ATOM 668 C CA . ILE A 1 87 ? -25.724 -2.246 21.592 1.00 84.12 87 ILE A CA 1
ATOM 669 C C . ILE A 1 87 ? -26.902 -2.557 22.527 1.00 84.12 87 ILE A C 1
ATOM 671 O O . ILE A 1 87 ? -27.934 -3.018 22.061 1.00 84.12 87 ILE A O 1
ATOM 675 N N . HIS A 1 88 ? -26.778 -2.277 23.828 1.00 65.25 88 HIS A N 1
ATOM 676 C CA . HIS A 1 88 ? -27.832 -2.539 24.820 1.00 65.25 88 HIS A CA 1
ATOM 677 C C . HIS A 1 88 ? -28.911 -1.446 24.918 1.00 65.25 88 HIS A C 1
ATOM 679 O O . HIS A 1 88 ? -29.805 -1.556 25.753 1.00 65.25 88 HIS A O 1
ATOM 685 N N . THR A 1 89 ? -28.822 -0.388 24.107 1.00 58.53 89 THR A N 1
ATOM 686 C CA . THR A 1 89 ? -29.844 0.678 24.044 1.00 58.53 89 THR A CA 1
ATOM 687 C C . THR A 1 89 ? -30.863 0.439 22.913 1.00 58.53 89 THR A C 1
ATOM 689 O O . THR A 1 89 ? -31.714 1.289 22.6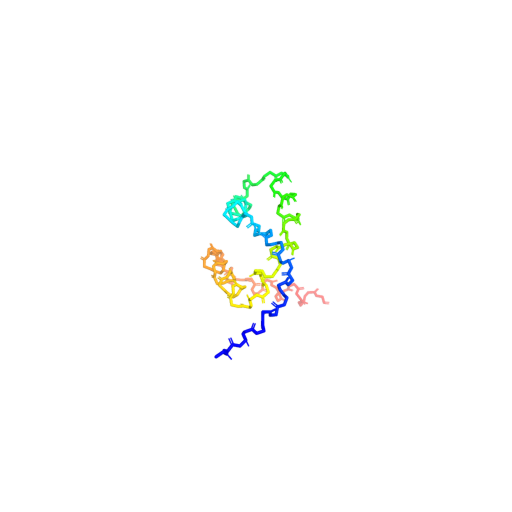64 1.00 58.53 89 THR A O 1
ATOM 692 N N . ILE A 1 90 ? -30.784 -0.707 22.227 1.00 49.25 90 ILE A N 1
ATOM 693 C CA . ILE A 1 90 ? -31.781 -1.199 21.261 1.00 49.25 90 ILE A CA 1
ATOM 694 C C . ILE A 1 90 ? -32.549 -2.341 21.924 1.00 49.25 90 ILE A C 1
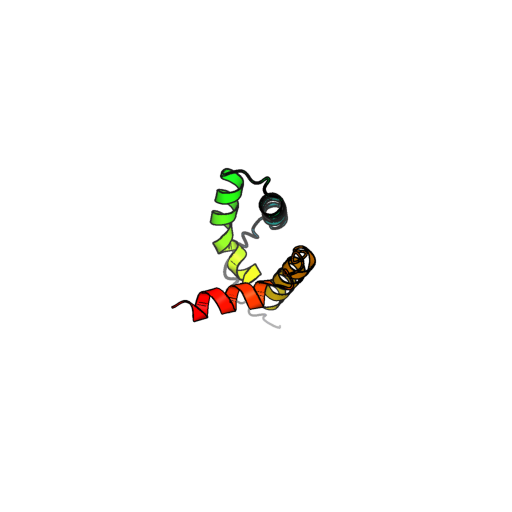ATOM 696 O O . ILE A 1 90 ? -33.792 -2.354 21.798 1.00 49.25 90 ILE A O 1
#

Sequence (90 aa):
MTNEVKGAGATDENHEPDCEKVKGVFEKWLEGAATKEDEAFLAEQADECSPCFESIEKQQEFITFLKSALRRPGTPADLVNSIKSKIHTI

Foldseek 3Di:
DDDDPPDDDDPPPPPVPPVVLLVVLVVCVVVVNHDPVSVVVNVVCCVVCVVVVVPVVVVVVVVVVCVVVPPPPPDPPCVVVVVVVVVVVD